Protein AF-A0A5S3YLK7-F1 (afdb_monomer)

Foldseek 3Di:
DDLLLLVQCVVCVVVVHQDDLVSSCVSHPDDDDSVVNVVVSVCCVVPVCVSVVVVPDDDDDDDDDDPPPPDPPDDD

Sequence (76 aa):
MNAAVFEAIKVLLDEGKVPTVALTKSRLVKPLPMPVIIAAVSQYKNNPDSIYNLMKTPEQASNSDPKNTQIDRIEQ

Organism: NCBI:txid161398

Radius of gyration: 16.63 Å; Cα contacts (8 Å, |Δi|>4): 40; chains: 1; bounding box: 52×28×37 Å

Solvent-accessible surface area (backbone atoms only — not comparable to full-atom values): 5085 Å² total; per-residue (Å²): 134,69,65,66,60,51,51,27,37,48,55,31,48,78,70,74,41,84,70,42,64,68,61,34,54,74,58,46,92,63,94,70,62,64,69,61,48,47,51,53,51,48,47,38,74,78,37,65,67,60,62,68,65,53,78,80,60,84,84,80,84,87,84,80,78,85,88,78,81,87,73,87,78,86,83,131

Nearest PDB structures (foldseek):
  1stz-assembly1_C  TM=6.216E-01  e=6.131E+00  Thermotoga maritima
  6yj4-assembly1_V  TM=2.555E-01  e=5.405E+00  Yarrowia lipolytica

Structure (mmCIF, N/CA/C/O backbone):
data_AF-A0A5S3YLK7-F1
#
_entry.id   AF-A0A5S3YLK7-F1
#
loop_
_atom_site.group_PDB
_atom_site.id
_atom_site.type_symbol
_atom_site.label_atom_id
_atom_site.label_alt_id
_atom_site.label_comp_id
_atom_site.label_asym_id
_atom_site.label_entity_id
_atom_site.label_seq_id
_atom_site.pdbx_PDB_ins_code
_atom_site.Cartn_x
_atom_site.Cartn_y
_atom_site.Cartn_z
_atom_site.occupancy
_atom_site.B_iso_or_equiv
_atom_site.auth_seq_id
_atom_site.auth_comp_id
_atom_site.auth_asym_id
_atom_site.auth_atom_id
_atom_site.pdbx_PDB_model_num
ATOM 1 N N . MET 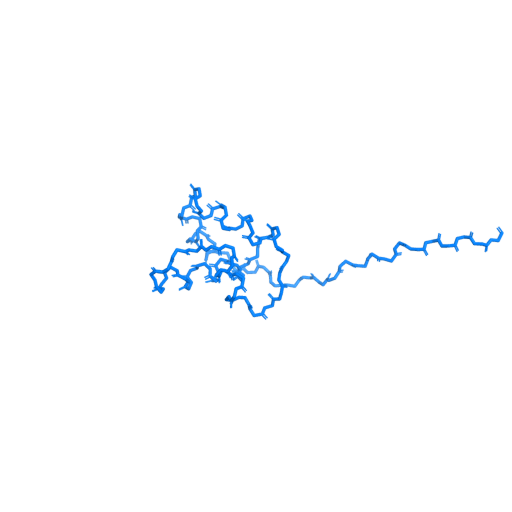A 1 1 ? 1.544 6.353 -15.028 1.00 59.38 1 MET A N 1
ATOM 2 C CA . MET A 1 1 ? 1.177 5.953 -13.645 1.00 59.38 1 MET A CA 1
ATOM 3 C C . MET A 1 1 ? 0.233 4.758 -13.733 1.00 59.38 1 MET A C 1
ATOM 5 O O . MET A 1 1 ? -0.521 4.710 -14.693 1.00 59.38 1 MET A O 1
ATOM 9 N N . ASN A 1 2 ? 0.310 3.765 -12.840 1.00 75.25 2 ASN A N 1
ATOM 10 C CA . ASN A 1 2 ? -0.415 2.499 -13.035 1.00 75.25 2 ASN A CA 1
ATOM 11 C C . ASN A 1 2 ? -1.816 2.532 -12.397 1.00 75.25 2 ASN A C 1
ATOM 13 O O . ASN A 1 2 ? -1.929 2.505 -11.172 1.00 75.25 2 ASN A O 1
ATOM 17 N N . ALA A 1 3 ? -2.862 2.570 -13.229 1.00 83.88 3 ALA A N 1
ATOM 18 C CA . ALA A 1 3 ? -4.260 2.667 -12.801 1.00 83.88 3 ALA A CA 1
ATOM 19 C C . ALA A 1 3 ? -4.696 1.532 -11.854 1.00 83.88 3 ALA A C 1
ATOM 21 O O . ALA A 1 3 ? -5.441 1.782 -10.910 1.00 83.88 3 ALA A O 1
ATOM 22 N N . ALA A 1 4 ? -4.156 0.320 -12.025 1.00 89.31 4 ALA A N 1
ATOM 23 C CA . ALA A 1 4 ? -4.527 -0.840 -11.212 1.00 89.31 4 ALA A CA 1
ATOM 24 C C . ALA A 1 4 ? -4.174 -0.671 -9.723 1.00 89.31 4 ALA A C 1
ATOM 26 O O . ALA A 1 4 ? -4.871 -1.180 -8.849 1.00 89.31 4 ALA A O 1
ATOM 27 N N . VAL A 1 5 ? -3.099 0.064 -9.410 1.00 92.19 5 VAL A N 1
ATOM 28 C CA . VAL A 1 5 ? -2.695 0.310 -8.014 1.00 92.19 5 VAL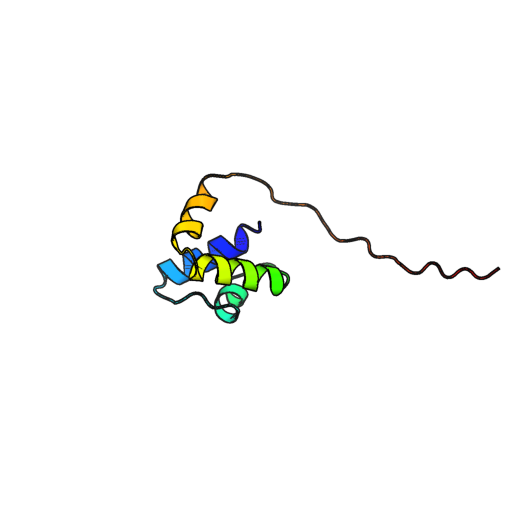 A CA 1
ATOM 29 C C . VAL A 1 5 ? -3.652 1.285 -7.332 1.00 92.19 5 VAL A C 1
ATOM 31 O O . VAL A 1 5 ? -3.976 1.111 -6.161 1.00 92.19 5 VAL A O 1
ATOM 34 N N . PHE A 1 6 ? -4.137 2.285 -8.065 1.00 90.38 6 PHE A N 1
ATOM 35 C CA . PHE A 1 6 ? -5.095 3.264 -7.552 1.00 90.38 6 PHE A CA 1
ATOM 36 C C . PHE A 1 6 ? -6.491 2.667 -7.383 1.00 90.38 6 PHE A C 1
ATOM 38 O O . PHE A 1 6 ? -7.147 2.939 -6.381 1.00 90.38 6 PHE A O 1
ATOM 45 N N . GLU A 1 7 ? -6.911 1.797 -8.301 1.00 91.56 7 GLU A N 1
ATOM 46 C CA . GLU A 1 7 ? -8.139 1.014 -8.156 1.00 91.56 7 GLU A CA 1
ATOM 47 C C . GLU A 1 7 ? -8.085 0.121 -6.908 1.00 91.56 7 GLU A C 1
ATOM 49 O O . GLU A 1 7 ? -8.999 0.148 -6.087 1.00 91.56 7 GLU A O 1
ATOM 54 N N . ALA A 1 8 ? -6.971 -0.589 -6.696 1.00 93.81 8 ALA A N 1
ATOM 55 C CA . ALA A 1 8 ? -6.753 -1.387 -5.491 1.00 93.81 8 ALA A CA 1
ATOM 56 C C . ALA A 1 8 ? -6.822 -0.546 -4.203 1.00 93.81 8 ALA A C 1
ATOM 58 O O . ALA A 1 8 ? -7.420 -0.976 -3.216 1.00 93.81 8 ALA A O 1
ATOM 59 N N . ILE A 1 9 ? -6.240 0.659 -4.207 1.00 94.38 9 ILE A N 1
ATOM 60 C CA . ILE A 1 9 ? -6.335 1.601 -3.083 1.00 94.38 9 ILE A CA 1
ATOM 61 C C . ILE A 1 9 ? -7.792 2.020 -2.850 1.00 94.38 9 ILE A C 1
ATOM 63 O O . ILE A 1 9 ? -8.251 1.973 -1.712 1.00 94.38 9 ILE A O 1
ATOM 67 N N . LYS A 1 10 ? -8.532 2.373 -3.907 1.00 92.94 10 LYS A N 1
ATOM 68 C CA . LYS A 1 10 ? -9.945 2.759 -3.810 1.00 92.94 10 LYS A CA 1
ATOM 69 C C . LYS A 1 10 ? -10.797 1.640 -3.208 1.00 92.94 10 LYS A C 1
ATOM 71 O O . LYS A 1 10 ? -11.546 1.901 -2.278 1.00 92.94 10 LYS A O 1
ATOM 76 N N . VAL A 1 11 ? -10.631 0.400 -3.6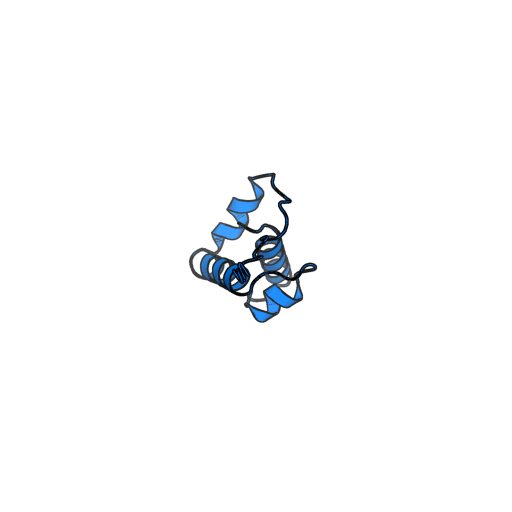70 1.00 94.06 11 VAL A N 1
ATOM 77 C CA . VAL A 1 11 ? -11.350 -0.764 -3.121 1.00 94.06 11 VAL A CA 1
ATOM 78 C C . VAL A 1 11 ? -11.087 -0.923 -1.623 1.00 94.06 11 VAL A C 1
ATOM 80 O O . VAL A 1 11 ? -12.013 -1.166 -0.860 1.00 94.06 11 VAL A O 1
ATOM 83 N N . LEU A 1 12 ? -9.840 -0.751 -1.172 1.00 95.75 12 LEU A N 1
ATOM 84 C CA . LEU A 1 12 ? -9.521 -0.824 0.257 1.00 95.75 12 LEU A CA 1
ATOM 85 C C . LEU A 1 12 ? -10.208 0.287 1.061 1.00 95.75 12 LEU A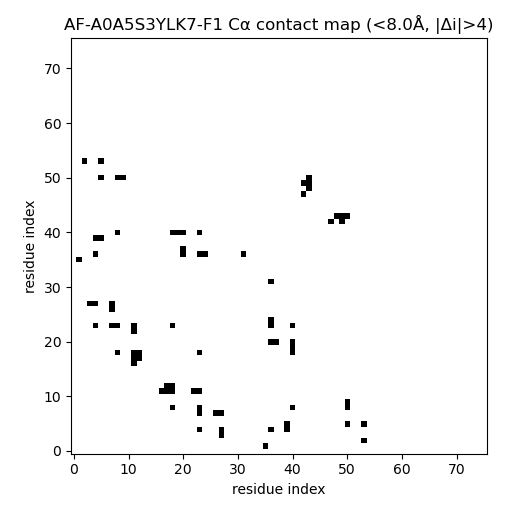 C 1
ATOM 87 O O . LEU A 1 12 ? -10.686 0.017 2.159 1.00 95.75 12 LEU A O 1
ATOM 91 N N . LEU A 1 13 ? -10.288 1.502 0.517 1.00 94.44 13 LEU A N 1
ATOM 92 C CA . LEU A 1 13 ? -10.987 2.620 1.157 1.00 94.44 13 LEU A CA 1
ATOM 93 C C . LEU A 1 13 ? -12.499 2.390 1.221 1.00 94.44 13 LEU A C 1
ATOM 95 O O . LEU A 1 13 ? -13.093 2.615 2.273 1.00 94.44 13 LEU A O 1
ATOM 99 N N . ASP A 1 14 ? -13.096 1.884 0.140 1.00 94.31 14 ASP A N 1
ATOM 100 C CA . ASP A 1 14 ? -14.515 1.514 0.080 1.00 94.31 14 ASP A CA 1
ATOM 101 C C . ASP A 1 14 ? -14.840 0.389 1.094 1.00 94.31 14 ASP A C 1
ATOM 103 O O . ASP A 1 14 ? -15.931 0.342 1.655 1.00 94.31 14 ASP A O 1
ATOM 107 N N . GLU A 1 15 ? -13.868 -0.482 1.397 1.00 95.88 15 GLU A N 1
ATOM 108 C CA . GLU A 1 15 ? -13.938 -1.499 2.461 1.00 95.88 15 GLU A CA 1
ATOM 109 C C . GLU A 1 15 ? -13.670 -0.950 3.881 1.00 95.88 15 GLU A C 1
ATOM 111 O O . GLU A 1 15 ? -13.662 -1.720 4.845 1.00 95.88 15 GLU A O 1
ATOM 116 N N . GLY A 1 16 ? -13.391 0.349 4.038 1.00 95.88 16 GLY A N 1
ATOM 117 C CA . GLY A 1 16 ? -13.035 0.966 5.321 1.00 95.88 16 GLY A CA 1
ATOM 118 C C . GLY A 1 16 ? -11.640 0.594 5.840 1.00 95.88 16 GLY A C 1
ATOM 119 O O . GLY A 1 16 ? -11.353 0.752 7.028 1.00 95.88 16 GLY A O 1
ATOM 120 N N . LYS A 1 17 ? -10.756 0.076 4.978 1.00 96.06 17 LYS A N 1
ATOM 121 C CA . LYS A 1 17 ? -9.386 -0.320 5.328 1.00 96.06 17 LYS A CA 1
ATOM 122 C C . LYS A 1 17 ? -8.388 0.769 4.971 1.00 96.06 17 LYS A C 1
ATOM 124 O O . LYS A 1 17 ? -8.489 1.423 3.939 1.00 96.06 17 LYS A O 1
ATOM 129 N N . VAL A 1 18 ? -7.343 0.882 5.789 1.00 95.44 18 VAL A N 1
ATOM 130 C CA . VAL A 1 18 ? -6.199 1.749 5.491 1.00 95.44 18 VAL A CA 1
ATOM 131 C C . VAL A 1 18 ? -5.313 1.079 4.430 1.00 95.44 18 VAL A C 1
ATOM 133 O O . VAL A 1 18 ? -4.795 -0.016 4.679 1.00 95.44 18 VAL A O 1
ATOM 136 N N . PRO A 1 19 ? -5.088 1.708 3.263 1.00 96.12 19 PRO A N 1
ATOM 137 C CA . PRO A 1 19 ? -4.207 1.170 2.236 1.00 96.12 19 PRO A CA 1
ATOM 138 C C . PRO A 1 19 ? -2.763 1.051 2.737 1.00 96.12 19 PRO A C 1
ATOM 140 O O . PRO A 1 19 ? -2.122 2.029 3.121 1.00 96.12 19 PRO A O 1
ATOM 143 N N . THR A 1 20 ? -2.224 -0.166 2.702 1.00 97.38 20 THR A N 1
ATOM 144 C CA . THR A 1 20 ? -0.806 -0.455 2.968 1.00 97.38 20 THR A CA 1
ATOM 145 C C . THR A 1 20 ? -0.175 -1.105 1.746 1.00 97.38 20 THR A C 1
ATOM 147 O O . THR A 1 20 ? -0.883 -1.597 0.869 1.00 97.38 20 THR A O 1
ATOM 150 N N . VAL A 1 21 ? 1.157 -1.163 1.675 1.00 96.88 21 VAL A N 1
ATOM 151 C CA . VAL A 1 21 ? 1.852 -1.831 0.558 1.00 96.88 21 VAL A CA 1
ATOM 152 C C . VAL A 1 21 ? 1.419 -3.297 0.432 1.00 96.88 21 VAL A C 1
ATOM 154 O O . VAL A 1 21 ? 1.141 -3.759 -0.672 1.00 96.88 21 VAL A O 1
ATOM 157 N N . ALA A 1 22 ? 1.304 -4.013 1.555 1.00 97.31 22 ALA A N 1
ATOM 158 C CA . ALA A 1 22 ? 0.902 -5.419 1.572 1.00 97.31 22 ALA A CA 1
ATOM 159 C C . ALA A 1 22 ? -0.562 -5.616 1.150 1.00 97.31 22 ALA A C 1
ATOM 161 O O . ALA A 1 22 ? -0.841 -6.471 0.310 1.00 97.31 22 ALA A O 1
ATOM 162 N N . LEU A 1 23 ? -1.482 -4.801 1.682 1.00 97.50 23 LEU A N 1
ATOM 163 C CA . LEU A 1 23 ? -2.901 -4.873 1.320 1.00 97.50 23 LEU A CA 1
ATOM 164 C C . LEU A 1 23 ? -3.135 -4.454 -0.130 1.00 97.50 23 LEU A C 1
ATOM 166 O O . LEU A 1 23 ? -3.886 -5.099 -0.845 1.00 97.50 23 LEU A O 1
ATOM 170 N N . THR A 1 24 ? -2.456 -3.409 -0.596 1.00 96.44 24 THR A N 1
ATOM 171 C CA . THR A 1 24 ? -2.571 -2.965 -1.991 1.00 96.44 24 THR A CA 1
ATOM 172 C C . THR A 1 24 ? -2.061 -4.056 -2.927 1.00 96.44 24 THR A C 1
ATOM 174 O O . THR A 1 24 ? -2.723 -4.386 -3.903 1.00 96.44 24 THR A O 1
ATOM 177 N N . LYS A 1 25 ? -0.931 -4.697 -2.589 1.00 96.31 25 LYS A N 1
ATOM 178 C CA . LYS A 1 25 ? -0.386 -5.827 -3.351 1.00 96.31 25 LYS A CA 1
ATOM 179 C C . LYS A 1 25 ? -1.359 -7.007 -3.425 1.00 96.31 25 LYS A C 1
ATOM 181 O O . LYS A 1 25 ? -1.478 -7.597 -4.492 1.00 96.31 25 LYS A O 1
ATOM 186 N N . SER A 1 26 ? -2.047 -7.356 -2.335 1.00 96.00 26 SER A N 1
ATOM 187 C CA . SER A 1 26 ? -2.971 -8.502 -2.321 1.00 96.00 26 SER A CA 1
ATOM 188 C C . SER A 1 26 ? -4.245 -8.285 -3.144 1.00 96.00 26 SER A C 1
ATOM 190 O O . S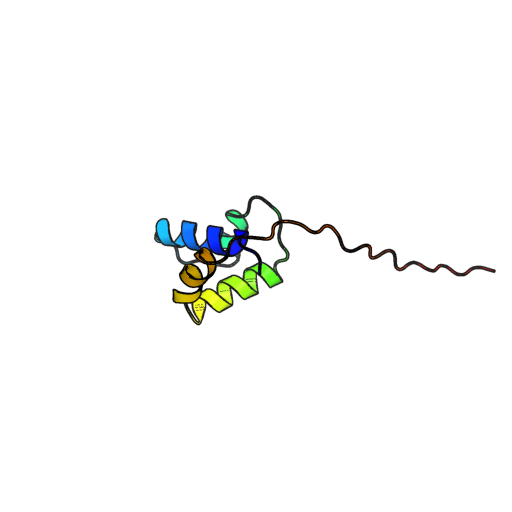ER A 1 26 ? -4.940 -9.253 -3.442 1.00 96.00 26 SER A O 1
ATOM 192 N N . ARG A 1 27 ? -4.550 -7.039 -3.531 1.00 94.38 27 ARG A N 1
ATOM 193 C CA . ARG A 1 27 ? -5.678 -6.687 -4.408 1.00 94.38 27 ARG A CA 1
ATOM 194 C C . ARG A 1 27 ? -5.314 -6.629 -5.894 1.00 94.38 27 ARG A C 1
ATOM 196 O O . ARG A 1 27 ? -6.207 -6.512 -6.726 1.00 94.38 27 ARG A O 1
ATOM 203 N N . LEU A 1 28 ? -4.031 -6.713 -6.249 1.00 93.50 28 LEU A N 1
ATOM 204 C CA . LEU A 1 28 ? -3.592 -6.663 -7.643 1.00 93.50 28 LEU A CA 1
ATOM 205 C C . LEU A 1 28 ? -3.716 -8.034 -8.313 1.00 93.50 28 LEU A C 1
ATOM 207 O O . LEU A 1 28 ? -3.139 -9.015 -7.852 1.00 93.50 28 LEU A O 1
ATOM 211 N N . VAL A 1 29 ? -4.405 -8.079 -9.456 1.00 90.00 29 VAL A N 1
ATOM 212 C CA . VAL A 1 29 ? -4.530 -9.294 -10.284 1.00 90.00 29 VAL A CA 1
ATOM 213 C C . VAL A 1 29 ? -3.220 -9.617 -11.009 1.00 90.00 29 VAL A C 1
ATOM 215 O O . VAL A 1 29 ? -2.867 -10.780 -11.184 1.00 90.00 29 VAL A O 1
ATOM 218 N N . LYS A 1 30 ? -2.486 -8.582 -11.436 1.00 89.38 30 LYS A N 1
ATOM 219 C CA . LYS A 1 30 ? -1.193 -8.721 -12.117 1.00 89.38 30 LYS A CA 1
ATOM 220 C C . LYS A 1 30 ? -0.054 -8.310 -11.184 1.00 89.38 30 LYS A C 1
ATOM 222 O O . LYS A 1 30 ? -0.189 -7.301 -10.486 1.00 89.38 30 LYS A O 1
ATOM 227 N N . PRO A 1 31 ? 1.080 -9.031 -11.190 1.00 90.38 31 PRO A N 1
ATOM 228 C CA . PRO A 1 31 ? 2.243 -8.628 -10.417 1.00 90.38 31 PRO A CA 1
ATOM 229 C C .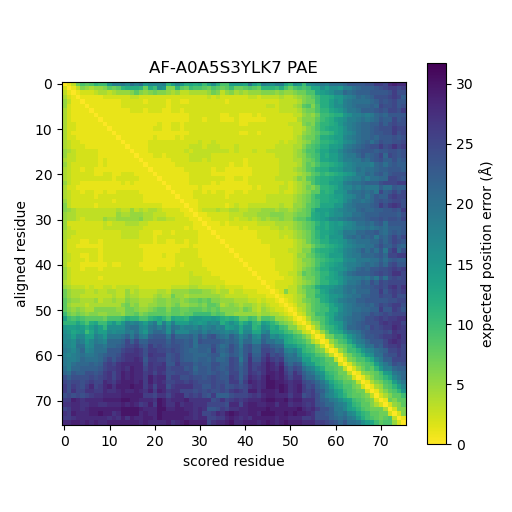 PRO A 1 31 ? 2.768 -7.288 -10.937 1.00 90.38 31 PRO A C 1
ATOM 231 O O . PRO A 1 31 ? 2.995 -7.114 -12.133 1.00 90.38 31 PRO A O 1
ATOM 234 N N . LEU A 1 32 ? 2.965 -6.341 -10.023 1.00 92.38 32 LEU A N 1
ATOM 235 C CA . LEU A 1 32 ? 3.577 -5.047 -10.307 1.00 92.38 32 LEU A CA 1
ATOM 236 C C . LEU A 1 32 ? 4.857 -4.876 -9.488 1.00 92.38 32 LEU A C 1
ATOM 238 O O . LEU A 1 32 ? 4.943 -5.412 -8.376 1.00 92.38 32 LEU A O 1
ATOM 242 N N . PRO A 1 33 ? 5.843 -4.108 -9.988 1.00 94.81 33 PRO A N 1
ATOM 243 C CA . PRO A 1 33 ? 7.053 -3.827 -9.232 1.00 9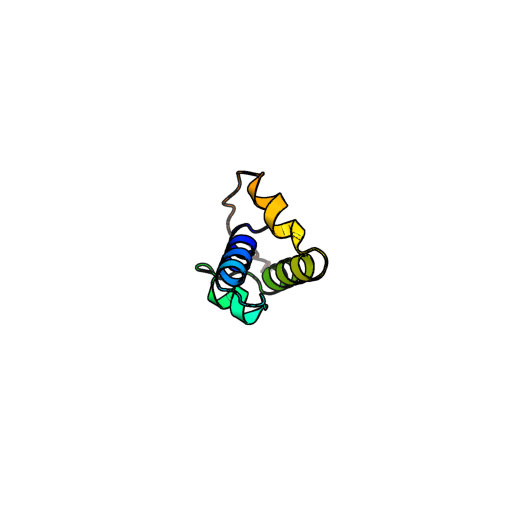4.81 33 PRO A CA 1
ATOM 244 C C . PRO A 1 33 ? 6.719 -3.157 -7.898 1.00 94.81 33 PRO A C 1
ATOM 246 O O . PRO A 1 33 ? 5.965 -2.184 -7.849 1.00 94.81 33 PRO A O 1
ATOM 249 N N . MET A 1 34 ? 7.323 -3.639 -6.811 1.00 95.00 34 MET A N 1
ATOM 250 C CA . MET A 1 34 ? 7.098 -3.087 -5.471 1.00 95.00 34 MET A CA 1
ATOM 251 C C . MET A 1 34 ? 7.327 -1.563 -5.389 1.00 95.00 34 MET A C 1
ATOM 253 O O . MET A 1 34 ? 6.500 -0.903 -4.759 1.00 95.00 34 MET A O 1
ATOM 257 N N . PRO A 1 35 ? 8.343 -0.965 -6.054 1.00 95.69 35 PRO A N 1
ATOM 258 C CA . PRO A 1 35 ? 8.520 0.489 -6.052 1.00 95.69 35 PRO A CA 1
ATOM 259 C C . PRO A 1 35 ? 7.308 1.261 -6.589 1.00 95.69 35 PRO A C 1
ATOM 261 O O . PRO A 1 35 ? 6.991 2.331 -6.079 1.00 95.69 35 PRO A O 1
ATOM 264 N N . VAL A 1 36 ? 6.582 0.703 -7.565 1.00 93.19 36 VAL A N 1
ATOM 265 C CA . VAL A 1 36 ? 5.361 1.315 -8.116 1.00 93.19 36 VAL A CA 1
ATOM 266 C C . VAL A 1 36 ? 4.246 1.319 -7.070 1.00 93.19 36 VAL A C 1
ATOM 268 O O . VAL A 1 36 ? 3.562 2.327 -6.898 1.00 93.19 36 VAL A O 1
ATOM 271 N N . ILE A 1 37 ? 4.097 0.215 -6.332 1.00 95.38 37 ILE A N 1
ATOM 272 C CA . ILE A 1 37 ? 3.116 0.096 -5.245 1.00 95.38 37 ILE A CA 1
ATOM 273 C C . ILE A 1 37 ? 3.461 1.074 -4.115 1.00 95.38 37 ILE A C 1
ATOM 275 O O . ILE A 1 37 ? 2.591 1.802 -3.643 1.00 95.38 37 ILE A O 1
ATOM 279 N N . ILE A 1 38 ? 4.737 1.137 -3.714 1.00 95.75 38 ILE A N 1
ATOM 280 C CA . ILE A 1 38 ? 5.222 2.054 -2.673 1.00 95.75 38 ILE A CA 1
ATOM 281 C C . ILE A 1 38 ? 4.957 3.507 -3.068 1.00 95.75 38 ILE A C 1
ATOM 283 O O . ILE A 1 38 ? 4.434 4.265 -2.253 1.00 95.75 38 ILE A O 1
ATOM 287 N N . ALA A 1 39 ? 5.283 3.894 -4.304 1.00 93.25 39 ALA A N 1
ATOM 288 C CA . ALA 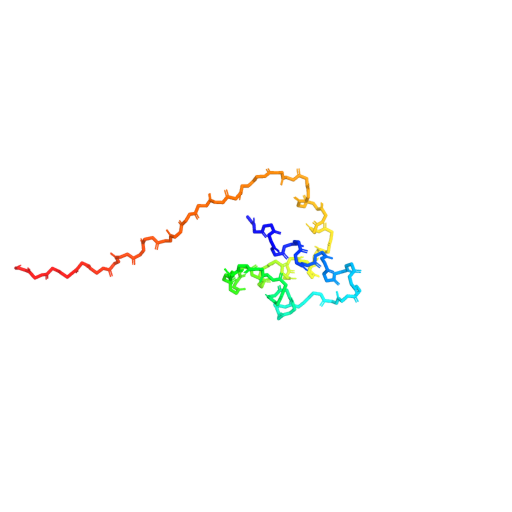A 1 39 ? 5.082 5.256 -4.783 1.00 93.25 39 ALA A CA 1
ATOM 289 C C . ALA A 1 39 ? 3.602 5.663 -4.730 1.00 93.25 39 ALA A C 1
ATOM 291 O O . ALA A 1 39 ? 3.289 6.738 -4.224 1.00 93.25 39 ALA A O 1
ATOM 292 N N . ALA A 1 40 ? 2.692 4.791 -5.174 1.00 92.31 40 ALA A N 1
ATOM 293 C CA . ALA A 1 40 ? 1.256 5.062 -5.142 1.00 92.31 40 ALA A CA 1
ATOM 294 C C . ALA A 1 40 ? 0.710 5.170 -3.708 1.00 92.31 40 ALA A C 1
ATOM 296 O O . ALA A 1 40 ? 0.005 6.124 -3.386 1.00 92.31 40 ALA A O 1
ATOM 297 N N . VAL A 1 41 ? 1.084 4.239 -2.821 1.00 94.06 41 VAL A N 1
ATOM 298 C CA . VAL A 1 41 ? 0.678 4.281 -1.405 1.00 94.06 41 VAL A CA 1
ATOM 299 C C . VAL A 1 41 ? 1.247 5.522 -0.711 1.00 94.06 41 VAL A C 1
ATOM 301 O O . VAL A 1 41 ? 0.560 6.152 0.086 1.00 94.06 41 VAL A O 1
ATOM 304 N N . SER A 1 42 ? 2.485 5.912 -1.024 1.00 94.38 42 SER A N 1
ATOM 305 C CA . SER A 1 42 ? 3.093 7.132 -0.490 1.00 94.38 42 SER A CA 1
ATOM 306 C C . SER A 1 42 ? 2.363 8.386 -0.974 1.00 94.38 42 SER A C 1
ATOM 308 O O . SER A 1 42 ? 2.038 9.248 -0.162 1.00 94.38 42 SER A O 1
ATOM 310 N N . GLN A 1 43 ? 2.038 8.480 -2.268 1.00 91.88 43 GLN A N 1
ATOM 311 C CA . GLN A 1 43 ? 1.266 9.604 -2.810 1.00 91.88 43 GLN A CA 1
ATOM 312 C C . GLN A 1 43 ? -0.097 9.732 -2.129 1.00 91.88 43 GLN A C 1
ATOM 314 O O . GLN A 1 43 ? -0.432 10.815 -1.666 1.00 91.88 43 GLN A O 1
ATOM 319 N N . TYR A 1 44 ? -0.825 8.623 -1.979 1.00 92.12 44 TYR A N 1
ATOM 320 C CA . TYR A 1 44 ? -2.082 8.582 -1.231 1.00 92.12 44 TYR A CA 1
ATOM 321 C C . TYR A 1 44 ? -1.931 9.112 0.201 1.00 92.12 44 TYR A C 1
ATOM 323 O O . TYR A 1 44 ? -2.715 9.948 0.638 1.00 92.12 44 TYR A O 1
ATOM 331 N N . LYS A 1 45 ? -0.907 8.660 0.932 1.00 92.38 45 LYS A N 1
ATOM 332 C CA . LYS A 1 45 ? -0.688 9.081 2.323 1.00 92.38 45 LYS A CA 1
ATOM 333 C C . LYS A 1 45 ? -0.394 10.574 2.459 1.00 92.38 45 LYS A C 1
ATOM 335 O O . LYS A 1 45 ? -0.769 11.164 3.465 1.00 92.38 45 LYS A O 1
ATOM 340 N N . ASN A 1 46 ? 0.314 11.156 1.492 1.00 94.25 46 ASN A N 1
ATOM 341 C CA . ASN A 1 46 ? 0.649 12.581 1.500 1.00 94.25 46 ASN A CA 1
ATOM 342 C C . ASN A 1 46 ? -0.500 13.448 0.970 1.00 94.25 46 ASN A C 1
ATOM 344 O O . ASN A 1 46 ? -0.658 14.584 1.401 1.00 94.25 46 ASN A O 1
ATOM 348 N N . ASN A 1 47 ? -1.283 12.924 0.027 1.00 90.88 47 ASN A N 1
ATOM 349 C CA . ASN A 1 47 ? -2.402 13.617 -0.591 1.00 90.88 47 ASN A CA 1
ATOM 350 C C . ASN A 1 47 ? -3.514 12.604 -0.944 1.00 90.88 47 ASN A C 1
ATOM 352 O O . ASN A 1 47 ? -3.488 12.020 -2.037 1.00 90.88 47 ASN A O 1
ATOM 356 N N . PRO A 1 48 ? -4.492 12.387 -0.046 1.00 87.06 48 PRO A N 1
ATOM 357 C CA . PRO A 1 48 ? -5.540 11.384 -0.235 1.00 87.06 48 PRO A CA 1
ATOM 358 C C . PRO A 1 48 ? -6.486 11.716 -1.397 1.00 87.06 48 PRO A C 1
ATOM 360 O O . PRO A 1 48 ? -7.020 10.802 -2.027 1.00 87.06 48 PRO A O 1
ATOM 363 N N . ASP A 1 49 ? -6.625 12.995 -1.757 1.00 85.62 49 ASP A N 1
ATOM 364 C CA . ASP A 1 49 ? -7.462 13.434 -2.878 1.00 85.62 49 ASP A CA 1
ATOM 365 C C . ASP A 1 49 ? -6.888 13.025 -4.247 1.00 85.62 49 ASP A C 1
ATOM 367 O O . ASP A 1 49 ? -7.606 12.964 -5.249 1.00 85.62 49 ASP A O 1
ATOM 371 N N . SER A 1 50 ? -5.600 12.662 -4.298 1.00 80.38 50 SER A N 1
ATOM 372 C CA . SER A 1 50 ? -4.912 12.204 -5.516 1.00 80.38 50 SER A CA 1
ATOM 373 C C . SER A 1 50 ? -5.571 10.983 -6.162 1.00 80.38 50 SER A C 1
ATOM 375 O O . SER A 1 50 ? -5.454 10.798 -7.373 1.00 80.38 50 SER A O 1
ATOM 377 N N . ILE A 1 51 ? -6.282 10.160 -5.380 1.00 79.75 51 ILE A N 1
ATOM 378 C CA . ILE A 1 51 ? -6.994 8.977 -5.884 1.00 79.75 51 ILE A CA 1
ATOM 379 C C . ILE A 1 51 ? -8.151 9.374 -6.814 1.00 79.75 51 ILE A C 1
ATOM 381 O O . ILE A 1 51 ? -8.376 8.721 -7.832 1.00 79.75 51 ILE A O 1
ATOM 385 N N . TYR A 1 52 ? -8.856 10.468 -6.513 1.00 73.31 52 TYR A N 1
ATOM 386 C CA . TYR A 1 52 ? -10.030 10.905 -7.277 1.00 73.31 52 TYR A CA 1
ATOM 387 C C . TYR A 1 52 ? -9.661 11.626 -8.578 1.00 73.31 52 TYR A C 1
ATOM 389 O O . TYR A 1 52 ? -10.415 11.584 -9.551 1.00 73.31 52 TYR A O 1
ATOM 397 N N . ASN A 1 53 ? -8.474 12.234 -8.633 1.00 63.97 53 ASN A N 1
ATOM 398 C CA . ASN A 1 53 ? -7.988 12.942 -9.819 1.00 63.97 53 ASN A CA 1
ATOM 399 C C . ASN A 1 53 ? -7.595 12.003 -10.971 1.00 63.97 53 ASN A C 1
ATOM 401 O O . ASN A 1 53 ? -7.575 12.427 -12.126 1.00 63.97 53 ASN A O 1
ATOM 405 N N . LEU A 1 54 ? -7.337 10.722 -10.688 1.00 58.03 54 LEU A N 1
ATOM 406 C CA . LEU A 1 54 ? -6.945 9.748 -11.708 1.00 58.03 54 LEU A CA 1
ATOM 407 C C . LEU A 1 54 ? -8.109 9.224 -12.549 1.00 58.03 54 LEU A C 1
ATOM 409 O O . LEU A 1 54 ? -7.914 8.888 -13.714 1.00 58.03 54 LEU A O 1
ATOM 413 N N . MET A 1 55 ? -9.326 9.215 -12.000 1.00 52.19 55 MET A N 1
ATOM 414 C CA . MET A 1 55 ? -10.510 8.704 -12.701 1.00 52.19 55 MET A CA 1
ATOM 415 C C . MET A 1 55 ? -10.951 9.594 -13.879 1.00 52.19 55 MET A C 1
ATOM 417 O O . MET A 1 55 ? -11.806 9.199 -14.665 1.00 52.19 55 MET A O 1
ATOM 421 N N . LYS A 1 56 ? -10.358 10.788 -14.029 1.00 51.41 56 LYS A N 1
ATOM 422 C CA . LYS A 1 56 ? -10.629 11.708 -15.144 1.00 51.41 56 LYS A CA 1
ATOM 423 C C . LYS A 1 56 ? -9.772 11.469 -16.392 1.00 51.41 56 LYS A C 1
ATOM 425 O O . LYS A 1 56 ? -10.001 12.151 -17.384 1.00 51.41 56 LYS A O 1
ATOM 430 N N . THR A 1 57 ? -8.821 10.530 -16.377 1.00 39.34 57 THR A N 1
ATOM 431 C CA . THR A 1 57 ? -7.979 10.254 -17.557 1.00 39.34 57 THR A CA 1
ATOM 432 C C . THR A 1 57 ? -8.197 8.819 -18.047 1.00 39.34 57 THR A C 1
ATOM 434 O O . THR A 1 57 ? -7.733 7.884 -17.392 1.00 39.34 57 THR A O 1
ATOM 437 N N . PRO A 1 58 ? -8.905 8.610 -19.172 1.00 46.56 58 PRO A N 1
ATOM 438 C CA . PRO A 1 58 ? -8.884 7.337 -19.876 1.00 46.56 58 PRO A CA 1
ATOM 439 C C . PRO A 1 58 ? -7.554 7.162 -20.634 1.00 46.56 58 PRO A C 1
ATOM 441 O O . PRO A 1 58 ? -6.997 8.137 -21.129 1.00 46.56 58 PRO A O 1
ATOM 444 N N . GLU A 1 59 ? -7.102 5.905 -20.742 1.00 45.38 59 GLU A N 1
ATOM 445 C CA . GLU A 1 59 ? -5.933 5.405 -21.503 1.00 45.38 59 GLU A CA 1
ATOM 446 C C . GLU A 1 59 ? -4.529 5.725 -20.933 1.00 45.38 59 GLU A C 1
ATOM 448 O O . GLU A 1 59 ? -4.222 6.838 -20.538 1.00 45.38 59 GLU A O 1
ATOM 453 N N . GLN A 1 60 ? -3.577 4.791 -20.822 1.00 40.91 60 GLN A N 1
ATOM 454 C CA . GLN A 1 60 ? -3.305 3.637 -21.679 1.00 40.91 60 GLN A CA 1
ATOM 455 C C . GLN A 1 60 ? -2.945 2.382 -20.872 1.00 40.91 60 GLN A C 1
ATOM 457 O O . GLN A 1 60 ? -2.057 2.380 -20.014 1.00 40.91 60 GLN A O 1
ATOM 462 N N . ALA A 1 61 ? -3.598 1.279 -21.226 1.00 52.81 61 ALA A N 1
ATOM 463 C CA . ALA A 1 61 ? -3.025 -0.044 -21.074 1.00 52.81 61 ALA A CA 1
ATOM 464 C C . ALA A 1 61 ? -1.965 -0.263 -22.168 1.00 52.81 61 ALA A C 1
ATOM 466 O O . ALA A 1 61 ? -2.151 0.163 -23.304 1.00 52.81 61 ALA A O 1
ATOM 467 N N . SER A 1 62 ? -0.935 -1.037 -21.816 1.00 43.34 62 SER A N 1
ATOM 468 C CA . SER A 1 62 ? 0.021 -1.702 -22.717 1.00 43.34 62 SER A CA 1
ATOM 469 C C . SER A 1 62 ? 1.209 -0.863 -23.199 1.00 43.34 62 SER A C 1
ATOM 471 O O . SER A 1 62 ? 1.100 -0.054 -24.110 1.00 43.34 62 SER A O 1
ATOM 473 N N . ASN A 1 63 ? 2.395 -1.175 -22.674 1.00 39.00 63 ASN A N 1
ATOM 474 C CA . ASN A 1 63 ? 3.411 -1.775 -23.532 1.00 39.00 63 ASN A CA 1
ATOM 475 C C . ASN A 1 63 ? 4.377 -2.648 -22.726 1.00 39.00 63 ASN A C 1
ATOM 477 O O . ASN A 1 63 ? 4.718 -2.370 -21.577 1.00 39.00 63 ASN A O 1
ATOM 481 N N . SER A 1 64 ? 4.692 -3.756 -23.374 1.00 43.91 64 SER A N 1
ATOM 482 C CA . SER A 1 64 ? 5.369 -4.961 -22.932 1.00 43.91 64 SER A CA 1
ATOM 483 C C . SER A 1 64 ? 6.835 -4.753 -22.542 1.00 43.91 64 SER A C 1
ATOM 485 O O . SER A 1 64 ? 7.495 -3.847 -23.038 1.00 43.91 64 SER A O 1
ATOM 487 N N . ASP A 1 65 ? 7.292 -5.650 -21.668 1.00 41.62 65 ASP A N 1
ATOM 488 C CA . ASP A 1 65 ? 8.650 -6.154 -21.424 1.00 41.62 65 ASP A CA 1
ATOM 489 C C . ASP A 1 65 ? 9.889 -5.303 -21.780 1.00 41.62 65 ASP A C 1
ATOM 491 O O . ASP A 1 65 ? 10.129 -4.983 -22.948 1.00 41.62 65 ASP A O 1
ATOM 495 N N . PRO A 1 66 ? 10.813 -5.083 -20.821 1.00 44.75 66 PRO A N 1
ATOM 496 C CA . PRO A 1 66 ? 12.162 -4.674 -21.165 1.00 44.75 66 PRO A CA 1
ATOM 497 C C . PRO A 1 66 ? 12.901 -5.864 -21.794 1.00 44.75 66 PRO A C 1
ATOM 499 O O . PRO A 1 66 ? 13.268 -6.818 -21.109 1.00 44.75 66 PRO A O 1
ATOM 502 N N . LYS A 1 67 ? 13.198 -5.787 -23.097 1.00 47.34 67 LYS A N 1
ATOM 503 C CA . LYS A 1 67 ? 14.333 -6.520 -23.679 1.00 47.34 67 LYS A CA 1
ATOM 504 C C . LYS A 1 67 ? 15.617 -6.008 -23.023 1.00 47.34 67 LYS A C 1
ATOM 506 O O . LYS A 1 67 ? 16.245 -5.080 -23.521 1.00 47.34 67 LYS A O 1
ATOM 511 N N . ASN A 1 68 ? 15.999 -6.602 -21.899 1.00 49.19 68 ASN A N 1
ATOM 512 C CA . ASN A 1 68 ? 17.368 -6.556 -21.409 1.00 49.19 68 ASN A CA 1
ATOM 513 C C . ASN A 1 68 ? 18.041 -7.882 -21.776 1.00 49.19 68 ASN A C 1
ATOM 515 O O . ASN A 1 68 ? 18.076 -8.815 -20.980 1.00 49.19 68 ASN A O 1
ATOM 519 N N . THR A 1 69 ? 18.540 -7.964 -23.008 1.00 49.56 69 THR A N 1
ATOM 520 C CA . THR A 1 69 ? 19.497 -9.000 -23.406 1.00 49.56 69 THR A CA 1
ATOM 521 C C . THR A 1 69 ? 20.866 -8.346 -23.541 1.00 49.56 69 THR A C 1
ATOM 523 O O . THR A 1 69 ? 21.412 -8.218 -24.630 1.00 49.56 69 THR A O 1
ATOM 526 N N . GLN A 1 70 ? 21.408 -7.865 -22.424 1.00 58.78 70 GLN A N 1
ATOM 527 C CA . GLN A 1 70 ? 22.805 -7.465 -22.324 1.00 58.78 70 GLN A CA 1
ATOM 528 C C . GLN A 1 70 ? 23.647 -8.712 -22.035 1.00 58.78 70 GLN A C 1
ATOM 530 O O . GLN A 1 70 ? 23.942 -8.994 -20.882 1.00 58.78 70 GLN A O 1
ATOM 535 N N . ILE A 1 71 ? 24.002 -9.474 -23.073 1.00 57.97 71 ILE A N 1
ATOM 536 C CA . ILE A 1 71 ? 25.139 -10.408 -23.053 1.00 57.97 71 ILE A CA 1
ATOM 537 C C . ILE A 1 71 ? 25.795 -10.340 -24.435 1.00 57.97 71 ILE A C 1
ATOM 539 O O . ILE A 1 71 ? 25.556 -11.175 -25.301 1.00 57.97 71 ILE A O 1
ATOM 543 N N . ASP A 1 72 ? 26.603 -9.306 -24.642 1.00 55.91 72 ASP A N 1
ATOM 544 C CA . ASP A 1 72 ? 27.553 -9.250 -25.750 1.00 55.91 72 ASP A CA 1
ATOM 545 C C . ASP A 1 72 ? 28.805 -10.021 -25.296 1.00 55.91 72 ASP A C 1
ATOM 547 O O . ASP A 1 72 ? 29.707 -9.484 -24.654 1.00 55.91 72 ASP A O 1
ATOM 551 N N . ARG A 1 73 ? 28.788 -11.347 -25.485 1.00 66.06 73 ARG A N 1
ATOM 552 C CA . ARG A 1 73 ? 29.989 -12.186 -25.376 1.00 66.06 73 ARG A CA 1
ATOM 553 C C . ARG A 1 73 ? 30.720 -12.086 -26.707 1.00 66.06 73 ARG A C 1
ATOM 555 O O . ARG A 1 73 ? 30.408 -12.822 -27.637 1.00 66.06 73 ARG A O 1
ATOM 562 N N . ILE A 1 74 ? 31.666 -11.161 -26.784 1.00 67.75 74 ILE A N 1
ATOM 563 C CA . ILE A 1 74 ? 32.614 -11.082 -27.890 1.00 67.75 74 ILE A CA 1
ATOM 564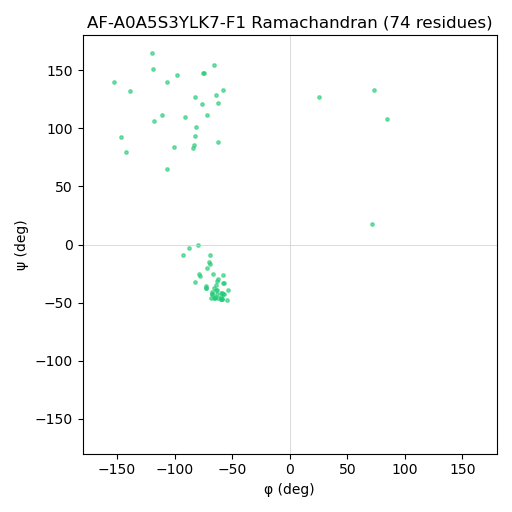 C C . ILE A 1 74 ? 33.718 -12.108 -27.603 1.00 67.75 74 ILE A C 1
ATOM 566 O O . ILE A 1 74 ? 34.593 -11.866 -26.776 1.00 67.75 74 ILE A O 1
ATOM 570 N N . GLU A 1 75 ? 33.655 -13.266 -28.257 1.00 55.19 75 GLU A N 1
ATOM 571 C CA . GLU A 1 75 ? 34.836 -14.083 -28.551 1.00 55.19 75 GLU A CA 1
ATOM 572 C C . GLU A 1 75 ? 35.059 -14.025 -30.063 1.00 55.19 75 GLU A C 1
ATOM 574 O O . GLU A 1 75 ? 34.227 -14.522 -30.828 1.00 55.19 75 GLU A O 1
ATOM 579 N N . GLN A 1 76 ? 36.152 -13.375 -30.472 1.00 53.03 76 GLN A N 1
ATOM 580 C CA . GLN A 1 76 ? 36.983 -13.705 -31.634 1.00 53.03 76 GLN A CA 1
ATOM 581 C C . GLN A 1 76 ? 38.264 -12.871 -31.617 1.00 53.03 76 GLN A C 1
ATOM 583 O O . GLN A 1 76 ? 38.165 -11.647 -31.377 1.00 53.03 76 GLN A O 1
#

pLDDT: mean 78.74, std 20.21, range [39.0, 97.5]

Mean predicted aligned error: 11.34 Å

Secondary structure (DSSP, 8-state):
--HHHHHHHHHHHHTTPPP-HHHHHHT-SS---HHHHHHHHHHHHH-TTHHHHGGG--------------------